Protein AF-A0A2M9N370-F1 (afdb_monomer)

Solvent-accessible surface area (backbone atoms only — not comparable to full-atom values): 3684 Å² total; per-residue (Å²): 132,80,51,96,67,53,33,65,53,46,26,52,49,43,50,52,43,24,76,76,66,77,42,76,74,54,72,67,57,48,52,62,75,47,61,78,52,58,68,68,42,50,50,48,8,50,51,54,42,53,49,50,48,54,68,70,50,58,84,80,70,132

Structure (mmCIF, N/CA/C/O backbone):
data_AF-A0A2M9N370-F1
#
_entry.id   AF-A0A2M9N370-F1
#
loop_
_atom_site.group_PDB
_atom_site.id
_atom_site.type_symbol
_atom_site.label_atom_id
_atom_site.label_alt_id
_atom_site.label_comp_id
_atom_site.label_asym_id
_atom_site.label_entity_id
_atom_site.label_seq_id
_atom_site.pdbx_PDB_ins_code
_atom_site.Cartn_x
_atom_site.Cartn_y
_atom_site.Cartn_z
_atom_site.occupancy
_atom_site.B_iso_or_equiv
_atom_site.auth_seq_id
_atom_site.auth_comp_id
_atom_site.auth_asym_id
_atom_site.auth_atom_id
_atom_site.pdbx_PDB_model_num
ATOM 1 N N . MET A 1 1 ? 14.686 -5.069 -17.728 1.00 47.88 1 MET A N 1
ATOM 2 C CA . MET A 1 1 ? 14.171 -3.699 -17.524 1.00 47.88 1 MET A CA 1
ATOM 3 C C . MET A 1 1 ? 13.463 -3.718 -16.187 1.00 47.88 1 MET A C 1
ATOM 5 O O . MET A 1 1 ? 12.687 -4.641 -15.986 1.00 47.88 1 MET A O 1
ATOM 9 N N . GLY A 1 2 ? 13.818 -2.825 -15.261 1.00 67.25 2 GLY A N 1
ATOM 10 C CA . GLY A 1 2 ? 13.145 -2.751 -13.960 1.00 67.25 2 GLY A CA 1
ATOM 11 C C . GLY A 1 2 ? 11.705 -2.261 -14.114 1.00 67.25 2 GLY A C 1
ATOM 12 O O . GLY A 1 2 ? 11.380 -1.625 -15.120 1.00 67.25 2 GLY A O 1
ATOM 13 N N . SER A 1 3 ? 10.858 -2.577 -13.136 1.00 71.94 3 SER A N 1
ATOM 14 C CA . SER A 1 3 ? 9.520 -1.995 -13.034 1.00 71.94 3 SER A CA 1
ATOM 15 C C . SER A 1 3 ? 9.616 -0.457 -13.007 1.00 71.94 3 SER A C 1
ATOM 17 O O . SER A 1 3 ? 10.541 0.073 -12.391 1.00 71.94 3 SER A O 1
ATOM 19 N N . PRO A 1 4 ? 8.702 0.288 -13.663 1.00 84.00 4 PRO A N 1
ATOM 20 C CA . PRO A 1 4 ? 8.624 1.744 -13.508 1.00 84.00 4 PRO A CA 1
ATOM 21 C C . PRO A 1 4 ? 8.096 2.153 -12.123 1.00 84.00 4 PRO A C 1
ATOM 23 O O . PRO A 1 4 ? 8.040 3.341 -11.805 1.00 84.00 4 PRO A O 1
ATOM 26 N N . TRP A 1 5 ? 7.650 1.180 -11.331 1.00 89.06 5 TRP A N 1
ATOM 27 C CA . TRP A 1 5 ? 7.068 1.378 -10.018 1.00 89.06 5 TRP A CA 1
ATOM 28 C C . TRP A 1 5 ? 8.122 1.301 -8.930 1.00 89.06 5 TRP A C 1
ATOM 30 O O . TRP A 1 5 ? 9.161 0.668 -9.093 1.00 89.06 5 TRP A O 1
ATOM 40 N N . 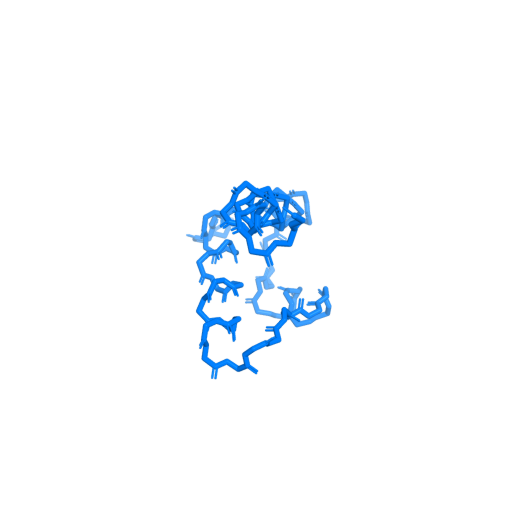SER A 1 6 ? 7.816 1.961 -7.818 1.00 94.44 6 SER A N 1
ATOM 41 C CA . SER A 1 6 ? 8.601 1.855 -6.596 1.00 94.44 6 SER A CA 1
ATOM 42 C C . SER A 1 6 ? 7.703 1.562 -5.405 1.00 94.44 6 SER A C 1
ATOM 44 O O . SER A 1 6 ? 6.475 1.627 -5.521 1.00 94.44 6 SER A O 1
ATOM 46 N N . LYS A 1 7 ? 8.286 1.330 -4.227 1.00 95.69 7 LYS A N 1
ATOM 47 C CA . LYS A 1 7 ? 7.515 1.206 -2.977 1.00 95.69 7 LYS A CA 1
ATOM 48 C C . LYS A 1 7 ? 6.511 2.346 -2.742 1.00 95.69 7 LYS A C 1
ATOM 50 O O . LYS A 1 7 ? 5.446 2.130 -2.170 1.00 95.69 7 LYS A O 1
ATOM 55 N N . TRP A 1 8 ? 6.806 3.55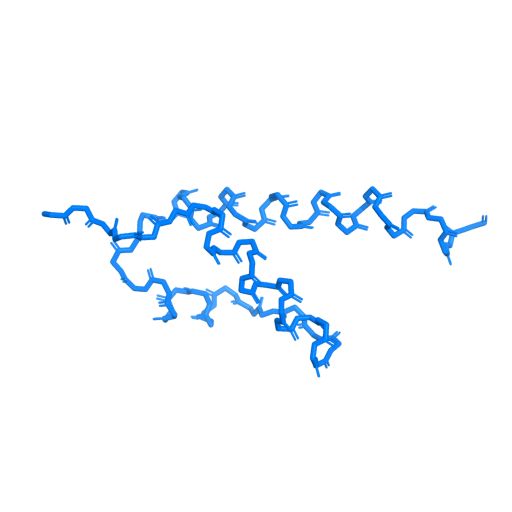6 -3.232 1.00 97.44 8 TRP A N 1
ATOM 56 C CA . TRP A 1 8 ? 5.898 4.701 -3.125 1.00 97.44 8 TRP A CA 1
ATOM 57 C C . TRP A 1 8 ? 4.653 4.554 -4.000 1.00 97.44 8 TRP A C 1
ATOM 59 O O . TRP A 1 8 ? 3.586 5.022 -3.619 1.00 97.44 8 TRP A O 1
ATOM 69 N N . SER A 1 9 ? 4.757 3.865 -5.138 1.00 97.31 9 SER A N 1
ATOM 70 C CA . SER A 1 9 ? 3.601 3.529 -5.975 1.00 97.31 9 SER A CA 1
ATOM 71 C C . SER A 1 9 ? 2.624 2.623 -5.218 1.00 97.31 9 SER A C 1
ATOM 73 O O . SER A 1 9 ? 1.417 2.850 -5.264 1.00 97.31 9 SER A O 1
ATOM 75 N N . VAL A 1 10 ? 3.151 1.656 -4.461 1.00 97.88 10 VAL A N 1
ATOM 76 C CA . VAL A 1 10 ? 2.370 0.736 -3.617 1.00 97.88 10 VAL A CA 1
ATOM 77 C C . VAL A 1 10 ? 1.697 1.488 -2.469 1.00 97.88 10 VAL A C 1
ATOM 79 O O . VAL A 1 10 ? 0.487 1.365 -2.285 1.00 97.88 10 VAL A O 1
ATOM 82 N N . PHE A 1 11 ? 2.445 2.337 -1.757 1.00 97.69 11 PHE A N 1
ATOM 83 C CA . PHE A 1 11 ? 1.900 3.201 -0.705 1.00 97.69 11 PHE A CA 1
ATOM 84 C C . PHE A 1 11 ? 0.728 4.059 -1.210 1.00 97.69 11 PHE A C 1
ATOM 86 O O . PHE A 1 11 ? -0.341 4.095 -0.598 1.00 97.69 11 PHE A O 1
ATOM 93 N N . GLU A 1 12 ? 0.919 4.744 -2.339 1.00 97.75 12 GLU A N 1
ATOM 94 C CA . GLU A 1 12 ? -0.082 5.642 -2.917 1.00 97.75 12 GLU A CA 1
ATOM 95 C C . GLU A 1 12 ? -1.338 4.897 -3.365 1.00 97.75 12 GLU A C 1
ATOM 97 O O . GLU A 1 12 ? -2.460 5.354 -3.12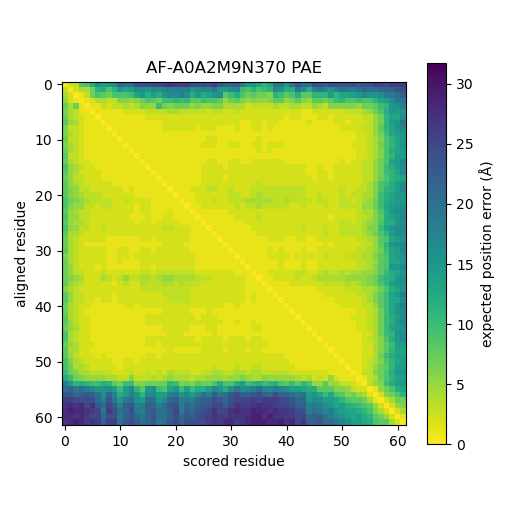7 1.00 97.75 12 GLU A O 1
ATOM 102 N N . TYR A 1 13 ? -1.163 3.712 -3.949 1.00 97.81 13 TYR A N 1
ATOM 103 C CA . TYR A 1 13 ? -2.271 2.839 -4.303 1.00 97.81 13 TYR A CA 1
ATOM 104 C C . TYR A 1 13 ? -3.086 2.432 -3.073 1.00 97.81 13 TYR A C 1
ATOM 106 O O . TYR A 1 13 ? -4.301 2.634 -3.050 1.00 97.81 13 TYR A O 1
ATOM 114 N N . MET A 1 14 ? -2.427 1.932 -2.020 1.00 97.81 14 MET A N 1
ATOM 115 C CA . MET A 1 14 ? -3.095 1.547 -0.772 1.00 97.81 14 MET A CA 1
ATOM 116 C C . MET A 1 14 ? -3.830 2.731 -0.140 1.00 97.81 14 MET A C 1
ATOM 118 O O . MET A 1 14 ? -4.976 2.589 0.288 1.00 97.81 14 MET A O 1
ATOM 122 N N . ARG A 1 15 ? -3.211 3.918 -0.144 1.00 96.62 15 ARG A N 1
ATOM 123 C CA . ARG A 1 15 ? -3.820 5.153 0.354 1.00 96.62 15 ARG A CA 1
ATOM 124 C C . ARG A 1 15 ? -5.077 5.519 -0.424 1.00 96.62 15 ARG A C 1
ATOM 126 O O . ARG A 1 15 ? -6.114 5.744 0.194 1.00 96.62 15 ARG A O 1
ATOM 133 N N . HIS A 1 16 ? -5.028 5.554 -1.754 1.00 97.25 16 HIS A N 1
ATOM 134 C CA . HIS A 1 16 ? -6.210 5.855 -2.566 1.00 97.25 16 HIS A CA 1
ATOM 135 C C . HIS A 1 16 ? -7.304 4.799 -2.408 1.00 97.25 16 HIS A C 1
ATOM 137 O O . HIS A 1 16 ? -8.474 5.147 -2.244 1.00 97.25 16 HIS A O 1
ATOM 143 N N . ARG A 1 17 ? -6.938 3.515 -2.404 1.00 96.75 17 ARG A N 1
ATOM 144 C CA . ARG A 1 17 ? -7.870 2.404 -2.197 1.00 96.75 17 ARG A CA 1
ATOM 145 C C . ARG A 1 17 ? -8.590 2.530 -0.858 1.00 96.75 17 ARG A C 1
ATOM 147 O O . ARG A 1 17 ? -9.820 2.467 -0.824 1.00 96.75 17 ARG A O 1
ATOM 154 N N . PHE A 1 18 ? -7.847 2.786 0.214 1.00 95.81 18 PHE A N 1
ATOM 155 C CA . PHE A 1 18 ? -8.396 2.979 1.550 1.00 95.81 18 PHE A CA 1
ATOM 156 C C . PHE A 1 18 ? -9.288 4.223 1.632 1.00 95.81 18 PHE A C 1
ATOM 158 O O . PHE A 1 18 ? -10.423 4.121 2.084 1.00 95.81 18 PHE A O 1
ATOM 165 N N . MET A 1 19 ? -8.840 5.375 1.127 1.00 94.50 19 MET A N 1
ATOM 166 C CA . MET A 1 19 ? -9.621 6.621 1.178 1.00 94.50 19 MET A CA 1
ATOM 167 C C . MET A 1 19 ? -10.932 6.537 0.384 1.00 94.50 19 MET A C 1
ATOM 169 O O . MET A 1 19 ? -11.933 7.118 0.794 1.00 94.50 19 MET A O 1
ATOM 173 N N . ASN A 1 20 ? -10.950 5.790 -0.724 1.00 96.50 20 ASN A N 1
ATOM 174 C CA . ASN A 1 20 ? -12.135 5.663 -1.575 1.00 96.50 20 ASN A CA 1
ATOM 175 C C . ASN A 1 20 ? -13.113 4.576 -1.112 1.00 96.50 20 ASN A C 1
ATOM 177 O O . ASN A 1 20 ? -14.297 4.649 -1.430 1.00 96.50 20 ASN A O 1
ATOM 181 N N . THR A 1 21 ? -12.634 3.541 -0.414 1.00 96.19 21 THR A N 1
ATOM 182 C CA . THR A 1 21 ? -13.442 2.340 -0.121 1.00 96.19 21 THR A CA 1
ATOM 183 C C . THR A 1 21 ? -13.531 1.977 1.358 1.00 96.19 21 THR A C 1
ATOM 185 O O . THR A 1 21 ? -14.291 1.079 1.710 1.00 96.19 21 THR A O 1
ATOM 188 N N . GLY A 1 22 ? -12.734 2.616 2.215 1.00 94.31 22 GLY A N 1
ATOM 189 C CA . GLY A 1 22 ? -12.558 2.256 3.622 1.00 94.31 22 GLY A CA 1
ATOM 190 C C . GLY A 1 22 ? -11.795 0.949 3.857 1.00 94.31 22 GLY A C 1
ATOM 191 O O . GLY A 1 22 ?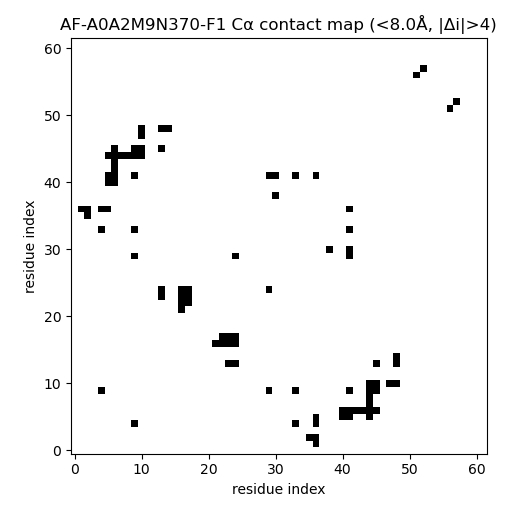 -11.606 0.565 5.006 1.00 94.31 22 GLY A O 1
ATOM 192 N N . ASN A 1 23 ? -11.352 0.259 2.799 1.00 94.50 23 ASN A N 1
ATOM 193 C CA . ASN A 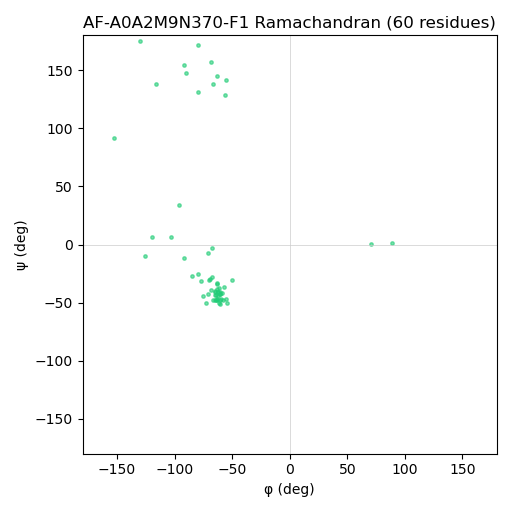1 23 ? -10.722 -1.056 2.887 1.00 94.50 23 ASN A CA 1
ATOM 194 C C . ASN A 1 23 ? -9.268 -1.009 2.412 1.00 94.50 23 ASN A C 1
ATOM 196 O O . ASN A 1 23 ? -8.956 -0.382 1.398 1.00 94.50 23 ASN A O 1
ATOM 200 N N . VAL A 1 24 ? -8.393 -1.706 3.136 1.00 95.56 24 VAL A N 1
ATOM 201 C CA . VAL A 1 24 ? -6.997 -1.928 2.737 1.00 95.56 24 VAL A CA 1
ATOM 202 C C . VAL A 1 24 ? -6.970 -3.066 1.707 1.00 95.56 24 VAL A C 1
ATOM 204 O O . VAL A 1 24 ? -7.612 -4.089 1.956 1.00 95.56 24 VAL A O 1
ATOM 207 N N . PRO A 1 25 ? -6.286 -2.907 0.557 1.00 96.44 25 PRO A N 1
ATOM 208 C CA . PRO A 1 25 ? -6.166 -3.984 -0.423 1.00 96.44 25 PRO A CA 1
ATOM 209 C C . PRO A 1 25 ? -5.406 -5.168 0.175 1.00 96.44 25 PRO A C 1
ATOM 211 O O . PRO A 1 25 ? -4.475 -4.987 0.964 1.00 96.44 25 PRO A O 1
ATOM 214 N N . ASP A 1 26 ? -5.796 -6.381 -0.207 1.00 95.62 26 ASP A N 1
ATOM 215 C CA . ASP A 1 26 ? -5.072 -7.574 0.211 1.00 95.62 26 ASP A CA 1
ATOM 216 C C . ASP A 1 26 ? -3.804 -7.793 -0.627 1.00 95.62 26 ASP A C 1
ATOM 218 O O . ASP A 1 26 ? -3.530 -7.124 -1.626 1.00 95.62 26 ASP A O 1
ATOM 222 N N . ARG A 1 27 ? -2.993 -8.760 -0.202 1.00 93.88 27 ARG A N 1
ATOM 223 C CA . ARG A 1 27 ? -1.704 -9.023 -0.840 1.00 93.88 27 ARG A CA 1
ATOM 224 C C . ARG A 1 27 ? -1.844 -9.572 -2.262 1.00 93.88 27 ARG A C 1
ATOM 226 O O . ARG A 1 27 ? -0.951 -9.362 -3.077 1.00 93.88 27 ARG A O 1
ATOM 233 N N . GLN A 1 28 ? -2.941 -10.261 -2.572 1.00 96.56 28 GLN A N 1
ATOM 234 C CA . GLN A 1 28 ? -3.188 -10.766 -3.919 1.00 96.56 28 GLN A CA 1
ATOM 235 C C . GLN A 1 28 ? -3.518 -9.611 -4.872 1.00 96.56 28 GLN A C 1
ATOM 237 O O . GLN A 1 28 ? -2.971 -9.576 -5.973 1.00 96.56 28 GLN A O 1
ATOM 242 N N . GLU A 1 29 ? -4.342 -8.653 -4.439 1.00 97.31 29 GLU A N 1
ATOM 243 C CA . GLU A 1 29 ? -4.628 -7.411 -5.170 1.00 97.31 29 GLU A CA 1
ATOM 244 C C . GLU A 1 29 ? -3.320 -6.671 -5.494 1.00 97.31 29 GLU A C 1
ATOM 246 O O . GLU A 1 29 ? -3.072 -6.337 -6.652 1.00 97.31 29 GLU A O 1
ATOM 251 N N . LEU A 1 30 ? -2.422 -6.528 -4.512 1.00 97.38 30 LEU A N 1
ATOM 252 C CA . LEU A 1 30 ? -1.127 -5.868 -4.707 1.00 97.38 30 LEU A CA 1
ATOM 253 C C . LEU A 1 30 ? -0.200 -6.610 -5.681 1.00 97.38 30 LEU A C 1
ATOM 255 O O . LEU A 1 30 ? 0.440 -5.968 -6.506 1.00 97.38 30 LEU A O 1
ATOM 259 N N . PHE A 1 31 ? -0.122 -7.943 -5.638 1.00 95.81 31 PHE A N 1
ATOM 260 C CA . PHE A 1 31 ? 0.711 -8.695 -6.589 1.00 95.81 31 PHE A CA 1
ATOM 261 C C . PHE A 1 31 ? 0.173 -8.668 -8.023 1.00 95.81 31 PHE A C 1
ATOM 263 O O . PHE A 1 31 ? 0.953 -8.767 -8.971 1.00 95.81 31 PHE A O 1
ATOM 270 N N . ILE A 1 32 ? -1.147 -8.554 -8.184 1.00 96.50 32 ILE A N 1
ATOM 271 C CA . ILE A 1 32 ? -1.778 -8.403 -9.497 1.00 96.50 32 ILE A CA 1
ATOM 272 C C . ILE A 1 32 ? -1.512 -6.997 -10.039 1.00 96.50 32 ILE A C 1
ATOM 274 O O . ILE A 1 32 ? -1.035 -6.868 -11.166 1.00 96.50 32 ILE A O 1
ATOM 278 N N . GLU A 1 33 ? -1.773 -5.962 -9.238 1.00 96.44 33 GLU A N 1
ATOM 279 C CA . GLU A 1 33 ? -1.577 -4.564 -9.634 1.00 96.44 33 GLU A CA 1
ATOM 280 C C . GLU A 1 33 ? -0.100 -4.273 -9.925 1.00 96.44 33 GLU A C 1
ATOM 282 O O . GLU A 1 33 ? 0.233 -3.733 -10.976 1.00 96.44 33 GLU A O 1
ATOM 287 N N . PHE A 1 34 ? 0.797 -4.709 -9.035 1.00 95.50 34 PHE A N 1
ATOM 288 C CA . PHE A 1 34 ? 2.239 -4.477 -9.123 1.00 95.50 34 PHE A CA 1
ATOM 289 C C . PHE A 1 34 ? 3.002 -5.643 -9.768 1.00 95.50 34 PHE A C 1
ATOM 291 O O . PHE A 1 34 ? 4.151 -5.929 -9.421 1.00 95.50 34 PHE A O 1
ATOM 298 N N . SER A 1 35 ? 2.375 -6.322 -10.734 1.00 93.44 35 SER A N 1
ATOM 299 C CA . SER A 1 35 ? 3.012 -7.428 -11.453 1.00 93.44 35 SER A CA 1
ATOM 300 C C . SER A 1 35 ? 4.337 -6.994 -12.106 1.00 93.44 35 SER A C 1
ATOM 302 O O . SER A 1 35 ? 4.416 -5.985 -12.804 1.00 93.44 35 SER A O 1
ATOM 304 N N . GLY A 1 36 ? 5.408 -7.751 -11.859 1.00 90.94 36 GLY A N 1
ATOM 305 C CA . GLY A 1 36 ? 6.755 -7.424 -12.349 1.00 90.94 36 GLY A CA 1
ATOM 306 C C . GLY A 1 36 ? 7.588 -6.537 -11.416 1.00 90.94 36 GLY A C 1
ATOM 307 O O . GLY A 1 36 ? 8.727 -6.214 -11.751 1.00 90.94 36 GLY A O 1
ATOM 308 N N . MET A 1 37 ? 7.051 -6.170 -10.253 1.00 94.25 37 MET A N 1
ATOM 309 C CA . MET A 1 37 ? 7.806 -5.576 -9.154 1.00 94.25 37 MET A CA 1
ATOM 310 C C . MET A 1 37 ? 8.337 -6.675 -8.218 1.00 94.25 37 MET A C 1
ATOM 312 O O . MET A 1 37 ? 7.706 -7.722 -8.054 1.00 94.25 37 MET A O 1
ATOM 316 N N . GLU A 1 38 ? 9.500 -6.453 -7.604 1.00 94.56 38 GLU A N 1
ATOM 317 C CA . GLU A 1 38 ? 10.058 -7.394 -6.628 1.00 94.56 38 GLU A CA 1
ATOM 318 C C . GLU A 1 38 ? 9.182 -7.445 -5.371 1.00 94.56 38 GLU A C 1
ATOM 320 O O . GLU A 1 38 ? 8.745 -6.411 -4.858 1.00 94.56 38 GLU A O 1
ATOM 325 N N . SER A 1 39 ? 8.962 -8.649 -4.829 1.00 94.75 39 SER A N 1
ATOM 326 C CA . SER A 1 39 ? 8.104 -8.829 -3.647 1.00 94.75 39 SER A CA 1
ATOM 327 C C . SER A 1 39 ? 8.576 -7.998 -2.456 1.00 94.75 39 SER A C 1
ATOM 329 O O . SER A 1 39 ? 7.743 -7.474 -1.725 1.00 94.75 39 SER A O 1
ATOM 331 N N . SER A 1 40 ? 9.890 -7.853 -2.266 1.00 95.44 40 SER A N 1
ATOM 332 C CA . SER A 1 40 ? 10.443 -7.048 -1.173 1.00 95.44 40 SER A CA 1
ATOM 333 C C . SER A 1 40 ? 10.071 -5.574 -1.295 1.00 95.44 40 SER A C 1
ATOM 335 O O . SER A 1 40 ? 9.849 -4.913 -0.289 1.00 95.44 40 SER A O 1
ATOM 337 N N . GLU A 1 41 ? 9.969 -5.055 -2.517 1.00 95.62 41 GLU A N 1
ATOM 338 C CA . GLU A 1 41 ? 9.641 -3.652 -2.746 1.00 95.62 41 GLU A CA 1
ATOM 339 C C . GLU A 1 41 ? 8.141 -3.382 -2.552 1.00 95.62 41 GLU A C 1
ATOM 341 O O . GLU A 1 41 ? 7.752 -2.320 -2.061 1.00 95.62 41 GLU A O 1
ATOM 346 N N . ILE A 1 42 ? 7.298 -4.376 -2.859 1.00 97.25 42 ILE A N 1
ATOM 347 C CA . ILE A 1 42 ? 5.878 -4.366 -2.483 1.00 97.25 42 ILE A CA 1
ATOM 348 C C . ILE A 1 42 ? 5.741 -4.376 -0.957 1.00 97.25 42 ILE A C 1
ATOM 350 O O . ILE A 1 42 ? 5.020 -3.547 -0.402 1.00 97.25 42 ILE A O 1
ATOM 354 N N . ASP A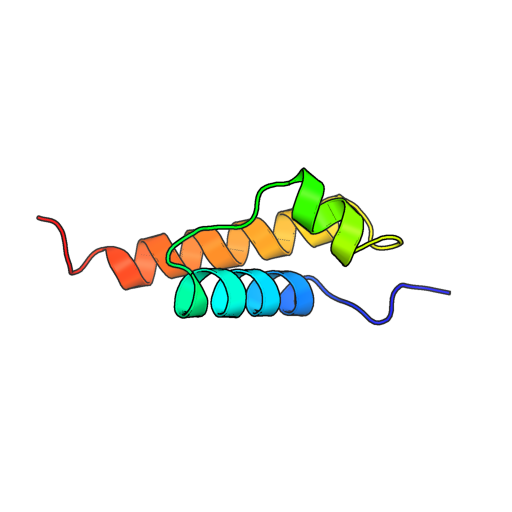 1 43 ? 6.473 -5.261 -0.277 1.00 97.75 43 ASP A N 1
ATOM 355 C CA . ASP A 1 43 ? 6.448 -5.369 1.184 1.00 97.75 43 ASP A CA 1
ATOM 356 C C . ASP A 1 43 ? 6.929 -4.071 1.861 1.00 97.75 43 ASP A C 1
ATOM 358 O O . ASP A 1 43 ? 6.355 -3.643 2.863 1.00 97.75 43 ASP A O 1
ATOM 362 N N . GLU A 1 44 ? 7.930 -3.386 1.299 1.00 97.50 44 GLU A N 1
ATOM 363 C CA . GLU A 1 44 ? 8.343 -2.061 1.772 1.00 97.50 44 GLU A CA 1
ATOM 364 C C . GLU A 1 44 ? 7.208 -1.035 1.682 1.00 97.50 44 GLU A C 1
ATOM 366 O O . GLU A 1 44 ? 6.951 -0.332 2.656 1.00 97.50 44 GLU A O 1
ATOM 371 N N . GLY 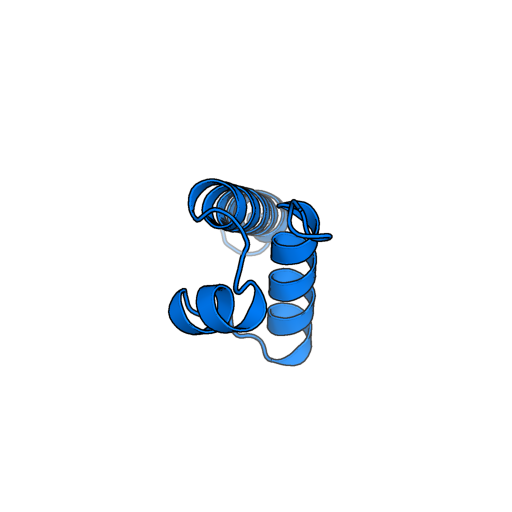A 1 45 ? 6.493 -0.962 0.557 1.00 97.50 45 GLY A N 1
ATOM 372 C CA . GLY A 1 45 ? 5.378 -0.023 0.398 1.00 97.50 45 GLY A CA 1
ATOM 373 C C . GLY A 1 45 ? 4.219 -0.292 1.363 1.00 97.50 45 GLY A C 1
ATOM 374 O O . GLY A 1 45 ? 3.646 0.648 1.920 1.00 97.50 45 GLY A O 1
ATOM 375 N N . VAL A 1 46 ? 3.923 -1.572 1.616 1.00 97.88 46 VAL A N 1
ATOM 376 C CA . VAL A 1 46 ? 2.942 -1.997 2.628 1.00 97.88 46 VAL A CA 1
ATOM 377 C C . VAL A 1 46 ? 3.358 -1.524 4.019 1.00 97.88 46 VAL A C 1
ATOM 379 O O . VAL A 1 46 ? 2.552 -0.922 4.730 1.00 97.88 46 VAL A O 1
ATOM 382 N N . ASN A 1 47 ? 4.622 -1.732 4.397 1.00 97.44 47 ASN A N 1
ATOM 383 C CA . ASN A 1 47 ? 5.132 -1.313 5.701 1.00 97.44 47 ASN A CA 1
ATOM 384 C C . ASN A 1 47 ? 5.038 0.209 5.900 1.00 97.44 47 ASN A C 1
ATOM 386 O O . ASN A 1 47 ? 4.613 0.656 6.966 1.00 97.44 47 ASN A O 1
ATOM 390 N N . GLU A 1 48 ? 5.382 1.007 4.883 1.00 97.06 48 GLU A N 1
ATOM 391 C CA . GLU A 1 48 ? 5.243 2.472 4.934 1.00 97.06 48 GLU A CA 1
ATOM 392 C C . GLU A 1 48 ? 3.777 2.887 5.147 1.00 97.06 48 GLU A C 1
ATOM 394 O O . GLU A 1 48 ? 3.481 3.766 5.961 1.00 97.06 48 GLU A O 1
ATOM 399 N N . PHE A 1 49 ? 2.836 2.229 4.459 1.00 96.62 49 PHE A N 1
ATOM 400 C CA . PHE A 1 49 ? 1.408 2.508 4.613 1.00 96.62 49 PHE A CA 1
ATOM 401 C C . PHE A 1 49 ? 0.917 2.168 6.023 1.00 96.62 49 PHE A C 1
ATOM 403 O O . PHE A 1 49 ? 0.268 2.990 6.673 1.00 96.62 49 PHE A O 1
ATOM 410 N N . GLU A 1 50 ? 1.260 0.985 6.532 1.00 94.94 50 GLU A N 1
ATOM 411 C CA . GLU A 1 50 ? 0.888 0.583 7.885 1.00 94.94 50 GLU A CA 1
ATOM 412 C C . GLU A 1 50 ? 1.462 1.517 8.953 1.00 94.94 50 GLU A C 1
ATOM 414 O O . GLU A 1 50 ? 0.769 1.843 9.919 1.00 94.94 50 GLU A O 1
ATOM 419 N N . LEU A 1 51 ? 2.716 1.955 8.800 1.00 94.56 51 LEU A N 1
ATOM 420 C CA . LEU A 1 51 ? 3.338 2.930 9.695 1.00 94.56 51 LEU A CA 1
ATOM 421 C C . LEU A 1 51 ? 2.591 4.265 9.657 1.00 94.56 51 LEU A C 1
ATOM 423 O O . LEU A 1 51 ? 2.288 4.819 10.713 1.00 94.56 51 LEU A O 1
ATOM 427 N N . ALA A 1 52 ? 2.230 4.752 8.467 1.00 91.94 52 ALA A N 1
ATOM 428 C CA . ALA A 1 52 ? 1.470 5.988 8.314 1.00 91.94 52 ALA A CA 1
ATOM 429 C C . ALA A 1 52 ? 0.083 5.906 8.971 1.00 91.94 52 ALA A C 1
ATOM 431 O O . ALA A 1 52 ? -0.324 6.851 9.646 1.00 91.94 52 ALA A O 1
ATOM 432 N N . ILE A 1 53 ? -0.621 4.776 8.846 1.00 88.44 53 ILE A N 1
ATOM 433 C CA . ILE A 1 53 ? -1.912 4.556 9.518 1.00 88.44 53 ILE A CA 1
ATOM 434 C C . ILE A 1 53 ? -1.735 4.438 11.037 1.00 88.44 53 ILE A C 1
ATOM 436 O O . ILE A 1 53 ? -2.546 4.976 11.782 1.00 88.44 53 ILE A O 1
ATOM 440 N N . LYS A 1 54 ? -0.675 3.784 11.527 1.00 87.94 54 LYS A N 1
ATOM 441 C CA . LYS A 1 54 ? -0.390 3.679 12.971 1.00 87.94 54 LYS A CA 1
ATOM 442 C C . LYS A 1 54 ? -0.075 5.048 13.586 1.00 87.94 54 LYS A C 1
ATOM 444 O O . LYS A 1 54 ? -0.593 5.372 14.651 1.00 87.94 54 LYS A O 1
ATOM 449 N N . ILE A 1 55 ? 0.735 5.863 12.909 1.00 82.56 55 ILE A N 1
ATOM 450 C CA . ILE A 1 55 ? 1.135 7.198 13.380 1.00 82.56 55 ILE A CA 1
ATOM 451 C C . ILE A 1 55 ? -0.011 8.208 13.221 1.00 82.56 55 ILE A C 1
ATOM 453 O O . ILE A 1 55 ? -0.287 8.971 14.142 1.00 82.56 55 ILE A O 1
ATOM 457 N N . GLY A 1 56 ? -0.703 8.208 12.079 1.00 67.06 56 GLY A N 1
ATOM 458 C CA . GLY A 1 56 ? -1.811 9.127 11.793 1.00 67.06 56 GLY A CA 1
ATOM 459 C C . GLY A 1 56 ? -3.145 8.733 12.438 1.00 67.06 56 GLY A C 1
ATOM 460 O O . GLY A 1 56 ? -3.978 9.597 12.697 1.00 67.06 56 GLY A O 1
ATOM 461 N N . GLY A 1 57 ? -3.353 7.445 12.723 1.00 56.19 57 GLY A N 1
ATOM 462 C CA . GLY A 1 57 ? -4.560 6.889 13.348 1.00 56.19 57 GLY A CA 1
ATOM 463 C C . GLY A 1 57 ? -4.502 6.789 14.876 1.00 56.19 57 GLY A C 1
ATOM 464 O O . GLY A 1 57 ? -5.538 6.600 15.510 1.00 56.19 57 GLY A O 1
ATOM 465 N N . GLY A 1 58 ? -3.326 6.982 15.487 1.00 48.81 58 GLY A N 1
ATOM 466 C CA . GLY A 1 58 ? -3.130 6.945 16.943 1.00 48.81 58 GLY A CA 1
ATOM 467 C C . GLY A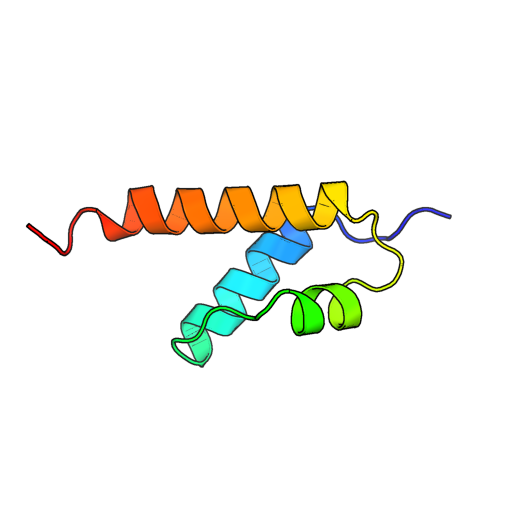 1 58 ? -3.803 8.079 17.730 1.00 48.81 58 GLY A C 1
ATOM 468 O O . GLY A 1 58 ? -3.752 8.071 18.954 1.00 48.81 58 GLY A O 1
ATOM 469 N N . GLN A 1 59 ? -4.453 9.041 17.063 1.00 48.81 59 GLN A N 1
ATOM 470 C CA . GLN A 1 59 ? -5.169 10.149 17.712 1.00 48.81 59 GLN A CA 1
ATOM 471 C C . GLN A 1 59 ? -6.703 9.987 17.730 1.00 48.81 59 GLN A C 1
ATOM 473 O O . GLN A 1 59 ? -7.400 10.914 18.135 1.00 48.81 59 GLN A O 1
ATOM 478 N N . LEU A 1 60 ? -7.244 8.835 17.302 1.00 49.25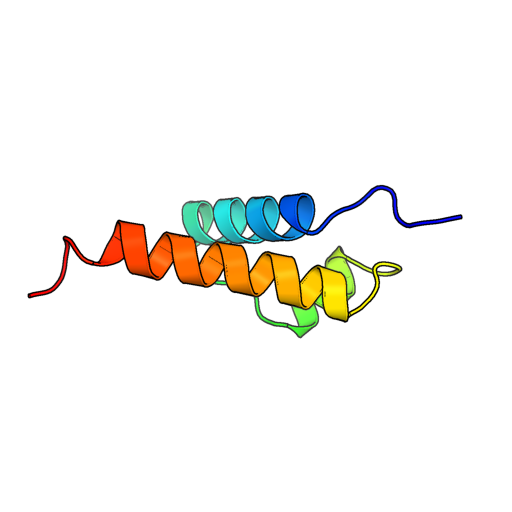 60 LEU A N 1
ATOM 479 C CA . LEU A 1 60 ? -8.694 8.562 17.321 1.00 49.25 60 LEU A CA 1
ATOM 480 C C . LEU A 1 60 ? -9.120 7.353 18.165 1.00 49.25 60 LEU A C 1
ATOM 482 O O . LEU A 1 60 ? -10.304 7.027 18.200 1.00 49.25 60 LEU A O 1
ATOM 486 N N . ALA A 1 61 ? -8.207 6.727 18.903 1.00 41.88 61 ALA A N 1
ATOM 487 C CA . ALA A 1 61 ? -8.586 5.769 19.933 1.00 41.88 61 ALA A CA 1
ATOM 488 C C . ALA A 1 61 ? -7.518 5.710 21.029 1.00 41.88 61 ALA A C 1
ATOM 490 O O . ALA A 1 61 ? -6.549 4.969 20.900 1.00 41.88 61 ALA A O 1
ATOM 491 N N . GLN A 1 62 ? -7.689 6.528 22.070 1.00 39.81 62 GLN A N 1
ATOM 492 C CA . GLN A 1 62 ? -7.871 6.121 23.474 1.00 39.81 62 GLN A CA 1
ATOM 493 C C . GLN A 1 62 ? -8.050 7.357 24.361 1.00 39.81 62 GLN A C 1
ATOM 495 O O . GLN A 1 62 ? -7.309 8.344 24.166 1.00 39.81 62 GLN A O 1
#

Radius of gyration: 12.38 Å; Cα contacts (8 Å, |Δi|>4): 47; chains: 1; bounding box: 28×21×41 Å

Foldseek 3Di:
DADPDFLVNLLVVQVVCCVVPVDGDDPVVLCVVRPRHDPVRNVSSVVVNVVCCCVVVVVPDD

pLDDT: mean 88.44, std 16.04, range [39.81, 97.88]

Sequence (62 aa):
MGSPWSKWSVFEYMRHRFMNTGNVPDRQELFIEFSGMESSEIDEGVNEFELAIKIGGGQLAQ

Secondary structure (DSSP, 8-state):
---S--HHHHHHHHHHHHHHHS-PPPHHHHHHHTTTS-HHHHHHHHHHHHHHHHHHHTTS--

Mean predicted aligned error: 5.42 Å

Nearest PDB structures (foldseek):
  2dk8-assembly1_A  TM=6.836E-01  e=3.951E+00  Mus musculus
  3or2-assembly1_F  TM=7.688E-01  e=6.692E+00  Megalodesulfovibrio gigas
  6qi8-assembly1_D  TM=3.681E-01  e=5.866E+00  Homo sapiens